Protein AF-A0A1G6EQQ8-F1 (afdb_monomer_lite)

Foldseek 3Di:
DPDQPPDQEEEAEDELEEDAAPDCDALDEFKQHEYEYHYAANYHYHYPNLHHYEFEYDPDDDPPRITGEYEYEFEHDEHAREYEGDPNYAYEDEADHNYHYNYHYYDRYHYD

Structure (mmCIF, N/CA/C/O backbone):
data_AF-A0A1G6EQQ8-F1
#
_entry.id   AF-A0A1G6EQQ8-F1
#
loop_
_atom_site.group_PDB
_atom_site.id
_atom_site.type_symbol
_atom_site.label_atom_id
_atom_site.label_alt_id
_atom_site.label_comp_id
_atom_site.label_asym_id
_atom_site.label_entity_id
_atom_site.label_seq_id
_atom_site.pdbx_PDB_ins_code
_atom_site.Cartn_x
_atom_site.Cartn_y
_atom_site.Cartn_z
_atom_site.occupancy
_atom_site.B_iso_or_equiv
_atom_site.auth_seq_id
_atom_site.auth_comp_id
_atom_site.auth_asym_id
_atom_site.auth_atom_id
_atom_site.pdbx_PDB_model_num
ATOM 1 N N . ALA A 1 1 ? 21.425 11.819 -17.398 1.00 44.50 1 ALA A N 1
ATOM 2 C CA . ALA A 1 1 ? 20.701 10.759 -16.684 1.00 44.50 1 ALA A CA 1
ATOM 3 C C . ALA A 1 1 ? 20.165 11.404 -15.426 1.00 44.50 1 ALA A C 1
ATOM 5 O O . ALA A 1 1 ? 20.972 11.981 -14.702 1.00 44.50 1 ALA A O 1
ATOM 6 N N . ASP A 1 2 ? 18.845 11.427 -15.245 1.00 51.31 2 ASP A N 1
ATOM 7 C CA . ASP A 1 2 ? 18.288 11.766 -13.936 1.00 51.31 2 ASP A CA 1
ATOM 8 C C . ASP A 1 2 ? 18.826 10.738 -12.945 1.00 51.31 2 ASP A C 1
ATOM 10 O O . ASP A 1 2 ? 18.864 9.546 -13.244 1.00 51.31 2 ASP A O 1
ATOM 14 N N . SER A 1 3 ? 19.369 11.225 -11.836 1.00 48.88 3 SER A N 1
ATOM 15 C CA . SER A 1 3 ? 19.968 10.374 -10.818 1.00 48.88 3 SER A CA 1
ATOM 16 C C . SER A 1 3 ? 18.879 9.477 -10.241 1.00 48.88 3 SER A C 1
ATOM 18 O O . SER A 1 3 ? 17.882 9.990 -9.733 1.00 48.88 3 SER A O 1
ATOM 20 N N . ASP A 1 4 ? 19.072 8.160 -10.312 1.00 61.44 4 ASP A N 1
ATOM 21 C CA . ASP A 1 4 ? 18.184 7.202 -9.657 1.00 61.44 4 ASP A CA 1
ATOM 22 C C . ASP A 1 4 ? 18.058 7.545 -8.165 1.00 61.44 4 ASP A C 1
ATOM 24 O O . ASP A 1 4 ? 19.010 8.033 -7.537 1.00 61.44 4 ASP A O 1
ATOM 28 N N . ALA A 1 5 ? 16.879 7.300 -7.590 1.00 55.84 5 ALA A N 1
ATOM 29 C CA . ALA A 1 5 ? 16.691 7.410 -6.153 1.00 55.84 5 ALA A CA 1
ATOM 30 C C . ALA A 1 5 ? 17.665 6.444 -5.457 1.00 55.84 5 ALA A C 1
ATOM 32 O O . ALA A 1 5 ? 17.595 5.234 -5.635 1.00 55.84 5 ALA A O 1
ATOM 33 N N . THR A 1 6 ? 18.598 6.979 -4.669 1.00 57.03 6 THR A N 1
ATOM 34 C CA . THR A 1 6 ? 19.570 6.181 -3.899 1.00 57.03 6 THR A CA 1
ATOM 35 C C . THR A 1 6 ? 19.007 5.691 -2.563 1.00 57.03 6 THR A C 1
ATOM 37 O O . THR A 1 6 ? 19.672 4.941 -1.847 1.00 57.03 6 THR A O 1
ATOM 40 N N . ALA A 1 7 ? 17.797 6.128 -2.198 1.00 57.56 7 ALA A N 1
ATOM 41 C CA . ALA A 1 7 ? 17.099 5.667 -1.009 1.00 57.56 7 ALA A CA 1
ATOM 42 C C . ALA A 1 7 ? 16.517 4.271 -1.259 1.00 57.56 7 ALA A C 1
ATOM 44 O O . ALA A 1 7 ? 15.650 4.091 -2.105 1.00 57.56 7 ALA A O 1
ATOM 45 N N . ASN A 1 8 ? 16.973 3.290 -0.480 1.00 66.31 8 ASN A N 1
ATOM 46 C CA . ASN A 1 8 ? 16.532 1.899 -0.622 1.00 66.31 8 ASN A CA 1
ATOM 47 C C . ASN A 1 8 ? 15.135 1.650 -0.028 1.00 66.31 8 ASN A C 1
ATOM 49 O O . ASN A 1 8 ? 14.528 0.624 -0.319 1.00 66.31 8 ASN A O 1
ATOM 53 N N . CYS A 1 9 ? 14.652 2.552 0.837 1.00 77.44 9 CYS A N 1
ATOM 54 C CA . CYS A 1 9 ? 13.336 2.461 1.455 1.00 77.44 9 CYS A CA 1
ATOM 55 C C . CYS A 1 9 ? 12.776 3.853 1.779 1.00 77.44 9 CYS A C 1
ATOM 57 O O . CYS A 1 9 ? 13.485 4.662 2.383 1.00 77.44 9 CYS A O 1
ATOM 59 N N . SER A 1 10 ? 11.523 4.131 1.410 1.00 88.19 10 SER A N 1
ATOM 60 C CA . SER A 1 10 ? 10.802 5.336 1.849 1.00 88.19 10 SER A CA 1
ATOM 61 C C . SER A 1 10 ? 9.692 4.993 2.844 1.00 88.19 10 SER A C 1
ATOM 63 O O . SER A 1 10 ? 9.109 3.911 2.783 1.00 88.19 10 SER A O 1
ATOM 65 N N . THR A 1 11 ? 9.397 5.893 3.785 1.00 94.25 11 THR A N 1
ATOM 66 C CA . THR A 1 11 ? 8.319 5.692 4.765 1.00 94.25 11 THR A CA 1
ATOM 67 C C . THR A 1 11 ? 7.401 6.904 4.825 1.00 94.25 11 THR A C 1
ATOM 69 O O . THR A 1 11 ? 7.867 8.033 4.970 1.00 94.25 11 THR A O 1
ATOM 72 N N . LEU A 1 12 ? 6.096 6.646 4.771 1.00 96.19 12 LEU A N 1
ATOM 73 C CA . LEU A 1 12 ? 5.027 7.595 5.067 1.00 96.19 12 LEU A CA 1
ATOM 74 C C . LEU A 1 12 ? 4.236 7.077 6.272 1.00 96.19 12 LEU A C 1
ATOM 76 O O . LEU A 1 12 ? 3.820 5.923 6.280 1.00 96.19 12 LEU A O 1
ATOM 80 N N . THR A 1 13 ? 3.996 7.928 7.267 1.00 97.81 13 THR A N 1
ATOM 81 C CA . THR A 1 13 ? 3.123 7.616 8.408 1.00 97.81 13 THR A CA 1
ATOM 82 C C . THR A 1 13 ? 2.052 8.693 8.534 1.00 97.81 13 THR A C 1
ATOM 84 O O . THR A 1 13 ? 2.372 9.882 8.497 1.00 97.81 13 THR A O 1
ATOM 87 N N . MET A 1 14 ? 0.793 8.281 8.682 1.00 96.88 14 MET A N 1
ATOM 88 C CA . MET A 1 14 ? -0.378 9.157 8.749 1.00 96.88 14 MET A CA 1
ATOM 89 C C . MET A 1 14 ? -1.291 8.767 9.912 1.00 96.88 14 MET A C 1
ATOM 91 O O . MET A 1 14 ? -1.569 7.591 10.119 1.00 96.88 14 MET A O 1
ATOM 95 N N . SER A 1 15 ? -1.806 9.756 10.637 1.00 97.81 15 SER A N 1
ATOM 96 C CA . SER A 1 15 ? -2.833 9.577 11.670 1.00 97.81 15 SER A CA 1
ATOM 97 C C . SER A 1 15 ? -3.728 10.811 11.685 1.00 97.81 15 SER A C 1
ATOM 99 O O . SER A 1 15 ? -3.231 11.929 11.505 1.00 97.81 15 SER A O 1
ATOM 101 N N . GLY A 1 16 ? -5.040 10.632 11.844 1.00 97.75 16 GLY A N 1
ATOM 102 C CA . GLY A 1 16 ? -5.988 11.750 11.891 1.00 97.75 16 GLY A CA 1
ATOM 103 C C . GLY A 1 16 ? -5.997 12.629 10.632 1.00 97.75 16 GLY A C 1
ATOM 104 O O . GLY A 1 16 ? -6.313 13.816 10.720 1.00 97.75 16 GLY A O 1
ATOM 105 N N . THR A 1 17 ? -5.553 12.107 9.484 1.00 97.44 17 THR A N 1
ATOM 106 C CA . THR A 1 17 ? -5.268 12.906 8.284 1.00 97.44 17 THR A CA 1
ATOM 107 C C . THR A 1 17 ? -6.352 12.745 7.227 1.00 97.44 17 THR A C 1
ATOM 109 O O . THR A 1 17 ? -6.834 11.645 6.982 1.00 97.44 17 THR A O 1
ATOM 112 N N . THR A 1 18 ? -6.694 13.830 6.530 1.00 97.56 18 THR A N 1
ATOM 113 C CA . THR A 1 18 ? -7.570 13.782 5.353 1.00 97.56 18 THR A CA 1
ATOM 114 C C . THR A 1 18 ? -6.780 14.030 4.071 1.00 97.56 18 THR A C 1
ATOM 116 O O . THR A 1 18 ? -6.158 15.083 3.931 1.00 97.56 18 THR A O 1
ATOM 119 N N . ILE A 1 19 ? -6.857 13.102 3.114 1.00 96.75 19 ILE A N 1
ATOM 120 C CA . ILE A 1 19 ? -6.343 13.271 1.747 1.00 96.75 19 ILE A CA 1
ATOM 121 C C . ILE A 1 19 ? -7.483 13.018 0.763 1.00 96.75 19 ILE A C 1
ATOM 123 O O . ILE A 1 19 ? -8.200 12.027 0.868 1.00 96.75 19 ILE A O 1
ATOM 127 N N . ARG A 1 20 ? -7.631 13.914 -0.217 1.00 97.38 20 ARG A N 1
ATOM 128 C CA . ARG A 1 20 ? -8.606 13.784 -1.306 1.00 97.38 20 ARG A CA 1
ATOM 129 C C . ARG A 1 20 ? -7.884 13.739 -2.642 1.00 97.38 20 ARG A C 1
ATOM 131 O O . ARG A 1 20 ? -7.233 14.716 -3.015 1.00 97.38 20 ARG A O 1
ATOM 138 N N . ASN A 1 21 ? -8.006 12.627 -3.356 1.00 96.06 21 ASN A N 1
ATOM 139 C CA . ASN A 1 21 ? -7.519 12.477 -4.717 1.00 96.06 21 ASN A CA 1
ATOM 140 C C . ASN A 1 21 ? -8.697 12.575 -5.704 1.00 96.06 21 ASN A C 1
ATOM 142 O O . ASN A 1 21 ? -9.496 11.651 -5.851 1.00 96.06 21 ASN A O 1
ATOM 146 N N . ASN A 1 22 ? -8.785 13.719 -6.387 1.00 95.50 22 ASN A N 1
ATOM 147 C CA . ASN A 1 22 ? -9.782 13.987 -7.434 1.00 95.50 22 ASN A CA 1
ATOM 148 C C . ASN A 1 22 ? -9.214 13.766 -8.848 1.00 95.50 22 ASN A C 1
ATOM 150 O O . ASN A 1 22 ? -9.679 14.381 -9.805 1.00 95.50 22 ASN A O 1
ATOM 154 N N . SER A 1 23 ? -8.125 13.003 -8.961 1.00 94.31 23 SER A N 1
ATOM 155 C CA . SER A 1 23 ? -7.461 12.717 -10.230 1.00 94.31 23 SER A CA 1
ATOM 156 C C . SER A 1 23 ? -7.8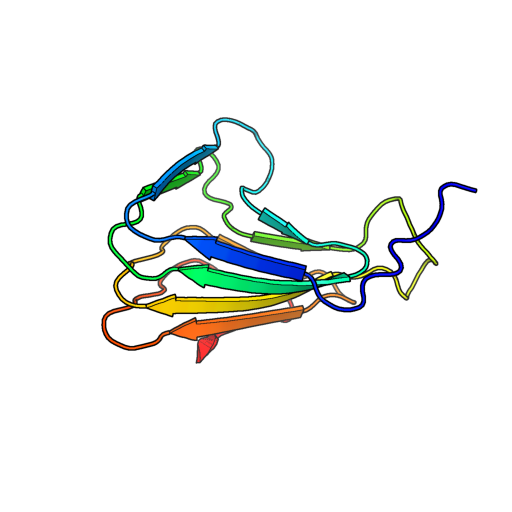35 11.324 -10.725 1.00 94.31 23 SER A C 1
ATOM 158 O O . SER A 1 23 ? -8.306 10.491 -9.960 1.00 94.31 23 SER A O 1
ATOM 160 N N . GLU A 1 24 ? -7.543 11.051 -11.992 1.00 93.31 24 GLU A N 1
ATOM 161 C CA . GLU A 1 24 ? -7.668 9.706 -12.569 1.00 93.31 24 GLU A CA 1
ATOM 162 C C . GLU A 1 24 ? -6.566 8.745 -12.086 1.00 93.31 24 GLU A C 1
ATOM 164 O O . GLU A 1 24 ? -6.645 7.543 -12.327 1.00 93.31 24 GLU A O 1
ATOM 169 N N . GLY A 1 25 ? -5.523 9.251 -11.417 1.00 94.44 25 GLY A N 1
ATOM 170 C CA . GLY A 1 25 ? -4.410 8.450 -10.909 1.00 94.44 25 GLY A CA 1
ATOM 171 C C . GLY A 1 25 ? -4.644 7.907 -9.495 1.00 94.44 25 GLY A C 1
ATOM 172 O O . GLY A 1 25 ? -5.531 8.383 -8.787 1.00 94.44 25 GLY A O 1
ATOM 173 N N . PRO A 1 26 ? -3.834 6.931 -9.055 1.00 96.81 26 PRO A N 1
ATOM 174 C CA . PRO A 1 26 ? -3.906 6.409 -7.694 1.00 96.81 26 PRO A CA 1
ATOM 175 C C . PRO A 1 26 ? -3.527 7.486 -6.669 1.00 96.81 26 PRO A C 1
ATOM 177 O O . PRO A 1 26 ? -2.735 8.388 -6.967 1.00 96.81 26 PRO A O 1
ATOM 180 N N . MET A 1 27 ? -4.022 7.367 -5.434 1.00 97.31 27 MET A N 1
ATOM 181 C CA . MET A 1 27 ? -3.550 8.220 -4.336 1.00 97.31 27 MET A CA 1
ATOM 182 C C . MET A 1 27 ? -2.055 8.006 -4.057 1.00 97.31 27 MET A C 1
ATOM 184 O O . MET A 1 27 ? -1.317 8.977 -3.882 1.00 97.31 27 MET A O 1
ATOM 188 N N . PHE A 1 28 ? -1.602 6.751 -4.065 1.00 96.62 28 PHE A N 1
ATOM 189 C CA . PHE A 1 28 ? -0.205 6.373 -3.887 1.00 96.62 28 PHE A CA 1
ATOM 190 C C . PHE A 1 28 ? 0.304 5.612 -5.112 1.00 96.62 28 PHE A C 1
ATOM 192 O O . PHE A 1 28 ? -0.134 4.501 -5.413 1.00 96.62 28 PHE A O 1
ATOM 199 N N . TYR A 1 29 ? 1.265 6.212 -5.812 1.00 94.44 29 TYR A N 1
ATOM 200 C CA . TYR A 1 29 ? 1.988 5.572 -6.906 1.00 94.44 29 TYR A CA 1
ATOM 201 C C . TYR A 1 29 ? 3.379 5.157 -6.431 1.00 94.44 29 TYR A C 1
ATOM 203 O O . TYR A 1 29 ? 4.155 6.008 -5.989 1.00 94.44 29 TYR A O 1
ATOM 211 N N . ILE A 1 30 ? 3.697 3.865 -6.516 1.00 92.75 30 ILE A N 1
ATOM 212 C CA . ILE A 1 30 ? 4.970 3.308 -6.043 1.00 92.75 30 ILE A CA 1
ATOM 213 C C . ILE A 1 30 ? 5.762 2.802 -7.244 1.00 92.75 30 ILE A C 1
ATOM 215 O O . ILE A 1 30 ? 5.272 1.972 -8.002 1.00 92.75 30 ILE A O 1
ATOM 219 N N . THR A 1 31 ? 6.990 3.289 -7.421 1.00 90.12 31 THR A N 1
ATOM 220 C CA . THR A 1 31 ? 7.851 2.886 -8.539 1.00 90.12 31 THR A CA 1
ATOM 221 C C . THR A 1 31 ? 9.326 3.017 -8.182 1.00 90.12 31 THR A C 1
ATOM 223 O O . THR A 1 31 ? 9.697 3.933 -7.444 1.00 90.12 31 THR A O 1
ATOM 226 N N . ASN A 1 32 ? 10.165 2.125 -8.718 1.00 85.75 32 ASN A N 1
ATOM 227 C CA . ASN A 1 32 ? 11.626 2.149 -8.585 1.00 85.75 32 ASN A CA 1
ATOM 228 C C . ASN A 1 32 ? 12.140 2.197 -7.129 1.00 85.75 32 ASN A C 1
ATOM 230 O O . ASN A 1 32 ? 13.216 2.730 -6.859 1.00 85.75 32 ASN A O 1
ATOM 234 N N . ILE A 1 33 ? 11.347 1.714 -6.168 1.00 85.19 33 ILE A N 1
ATOM 235 C CA . ILE A 1 33 ? 11.660 1.827 -4.743 1.00 85.19 33 ILE A CA 1
ATOM 236 C C . ILE A 1 33 ? 10.910 0.777 -3.918 1.00 85.19 33 ILE A C 1
ATOM 238 O O . ILE A 1 33 ? 9.839 0.302 -4.303 1.00 85.19 33 ILE A O 1
ATOM 242 N N . THR A 1 34 ? 11.465 0.450 -2.750 1.00 89.31 34 THR A N 1
ATOM 243 C CA . THR A 1 34 ? 10.720 -0.209 -1.671 1.00 89.31 34 THR A CA 1
ATOM 244 C C . THR A 1 34 ? 10.148 0.846 -0.725 1.00 89.31 34 THR A C 1
ATOM 246 O O . THR A 1 34 ? 10.824 1.812 -0.382 1.00 89.31 34 THR A O 1
ATOM 249 N N . SER A 1 35 ? 8.909 0.690 -0.280 1.00 93.06 35 SER A N 1
ATOM 250 C CA . SER A 1 35 ? 8.223 1.688 0.536 1.00 93.06 35 SER A CA 1
ATOM 251 C C . SER A 1 35 ? 7.413 1.060 1.656 1.00 93.06 35 SER A C 1
ATOM 253 O O . SER A 1 35 ? 6.976 -0.086 1.575 1.00 93.06 35 SER A O 1
ATOM 255 N N . VAL A 1 36 ? 7.175 1.856 2.693 1.00 97.25 36 VAL A N 1
ATOM 256 C CA . VAL A 1 36 ? 6.261 1.547 3.789 1.00 97.25 36 VAL A CA 1
ATOM 257 C C . VAL A 1 36 ? 5.270 2.696 3.944 1.00 97.25 36 VAL A C 1
ATOM 259 O O . VAL A 1 36 ? 5.677 3.854 4.036 1.00 97.25 36 VAL A O 1
ATOM 262 N N . ILE A 1 37 ? 3.980 2.381 4.006 1.00 98.38 37 ILE A N 1
ATOM 263 C CA . ILE A 1 37 ? 2.927 3.324 4.393 1.00 98.38 37 ILE A CA 1
ATOM 264 C C . ILE A 1 37 ? 2.285 2.803 5.676 1.00 98.38 37 ILE A C 1
ATOM 266 O O . ILE A 1 37 ? 1.802 1.676 5.707 1.00 98.38 37 ILE A O 1
ATOM 270 N N . ASN A 1 38 ? 2.272 3.624 6.723 1.00 98.50 38 ASN A N 1
ATOM 271 C CA . ASN A 1 38 ? 1.600 3.336 7.985 1.00 98.50 38 ASN A CA 1
ATOM 272 C C . ASN A 1 38 ? 0.381 4.245 8.136 1.00 98.50 38 ASN A C 1
ATOM 274 O O . ASN A 1 38 ? 0.524 5.467 8.231 1.00 98.50 38 ASN A O 1
ATOM 278 N N . LEU A 1 39 ? -0.804 3.646 8.181 1.00 98.44 39 LEU A N 1
ATOM 279 C CA . LEU A 1 39 ? -2.054 4.315 8.515 1.00 98.44 39 LEU A CA 1
ATOM 280 C C . LEU A 1 39 ? -2.379 3.989 9.977 1.00 98.44 39 LEU A C 1
ATOM 282 O O . LEU A 1 39 ? -2.642 2.837 10.312 1.00 98.44 39 LEU A O 1
ATOM 286 N N . GLU A 1 40 ? -2.268 4.986 10.854 1.00 98.19 40 GLU A N 1
ATOM 287 C CA . GLU A 1 40 ? -2.414 4.856 12.310 1.00 98.19 40 GLU A CA 1
ATOM 288 C C . GLU A 1 40 ? -3.716 5.479 12.837 1.00 98.19 40 GLU A C 1
ATOM 290 O O . GLU A 1 40 ? -3.739 6.131 13.887 1.00 98.19 40 GLU A O 1
ATOM 295 N N . GLY A 1 41 ? -4.807 5.274 12.103 1.00 97.81 41 GLY A N 1
ATOM 296 C CA . GLY A 1 41 ? -6.161 5.511 12.573 1.00 97.81 41 GLY A CA 1
ATOM 297 C C . GLY A 1 41 ? -6.648 6.946 12.412 1.00 97.81 41 GLY A C 1
ATOM 298 O O . GLY A 1 41 ? -5.892 7.922 12.477 1.00 97.81 41 GLY A O 1
ATOM 299 N N . GLY A 1 42 ? -7.964 7.072 12.242 1.00 97.50 42 GLY A N 1
ATOM 300 C CA . GLY A 1 42 ? -8.643 8.358 12.087 1.00 97.50 42 GLY A CA 1
ATOM 301 C C . GLY A 1 42 ? -8.338 9.050 10.759 1.00 97.50 42 GLY A C 1
ATOM 302 O O . GLY A 1 42 ? -8.535 10.260 10.643 1.00 97.50 42 GLY A O 1
ATOM 303 N N . ASN A 1 43 ? -7.832 8.313 9.773 1.00 98.19 43 ASN A N 1
ATOM 304 C CA . ASN A 1 43 ? -7.566 8.845 8.452 1.00 98.19 43 ASN A CA 1
ATOM 305 C C . ASN A 1 43 ? -8.847 8.853 7.604 1.00 98.19 43 ASN A C 1
ATOM 307 O O . ASN A 1 43 ? -9.753 8.038 7.757 1.00 98.19 43 ASN A O 1
ATOM 311 N N . THR A 1 44 ? -8.935 9.807 6.685 1.00 97.38 44 THR A N 1
ATOM 312 C CA . THR A 1 44 ? -9.987 9.885 5.668 1.00 97.38 44 THR A CA 1
ATOM 313 C C . THR A 1 44 ? -9.310 10.000 4.315 1.00 97.38 44 THR A C 1
ATOM 315 O O . THR A 1 44 ? -8.775 11.055 3.971 1.00 97.38 44 THR A O 1
ATOM 318 N N . LEU A 1 45 ? -9.292 8.897 3.573 1.00 97.44 45 LEU A N 1
ATOM 319 C CA . LEU A 1 45 ? -8.721 8.823 2.235 1.00 97.44 45 LEU A CA 1
ATOM 320 C C . LEU A 1 45 ? -9.881 8.727 1.247 1.00 97.44 45 LEU A C 1
ATOM 322 O O . LEU A 1 45 ? -10.676 7.799 1.320 1.00 97.44 45 LEU A O 1
ATOM 326 N N . GLU A 1 46 ? -10.013 9.722 0.376 1.00 97.12 46 GLU A N 1
ATOM 327 C CA . GLU A 1 46 ? -11.076 9.768 -0.630 1.00 97.12 46 GLU A CA 1
ATOM 328 C C . GLU A 1 46 ? -10.439 9.697 -2.024 1.00 97.12 46 GLU A C 1
ATOM 330 O O . GLU A 1 46 ? -9.806 10.664 -2.462 1.00 97.12 46 GLU A O 1
ATOM 335 N N . CYS A 1 47 ? -10.595 8.565 -2.719 1.00 96.44 47 CYS A N 1
ATOM 336 C CA . CYS A 1 47 ? -10.154 8.380 -4.104 1.00 96.44 47 CYS A CA 1
ATOM 337 C C . CYS A 1 47 ? -11.366 8.428 -5.042 1.00 96.44 47 CYS A C 1
ATOM 339 O O . CYS A 1 47 ? -12.158 7.493 -5.090 1.00 96.44 47 CYS A O 1
ATOM 341 N N . SER A 1 48 ? -11.524 9.500 -5.824 1.00 93.81 48 SER A N 1
ATOM 342 C CA . SER A 1 48 ? -12.687 9.644 -6.725 1.00 93.81 48 SER A CA 1
ATOM 343 C C . SER A 1 48 ? -12.809 8.534 -7.782 1.00 93.81 48 SER A C 1
ATOM 345 O O . SER A 1 48 ? -13.912 8.221 -8.226 1.00 93.81 48 SER A O 1
ATOM 347 N N . ASN A 1 49 ? -11.684 7.922 -8.151 1.00 94.25 49 ASN A N 1
ATOM 348 C CA . ASN A 1 49 ? -11.573 6.802 -9.085 1.00 94.25 49 ASN A CA 1
ATOM 349 C C . ASN A 1 49 ? -11.533 5.424 -8.394 1.00 94.25 49 ASN A C 1
ATOM 351 O O . ASN A 1 49 ? -11.397 4.415 -9.080 1.00 94.25 49 ASN A O 1
ATOM 355 N N . GLY A 1 50 ? -11.605 5.367 -7.060 1.00 96.56 50 GLY A N 1
ATOM 356 C CA . GLY A 1 50 ? -11.511 4.121 -6.299 1.00 96.56 50 GLY A CA 1
ATOM 357 C C . GLY A 1 50 ? -10.118 3.478 -6.273 1.00 96.56 50 GLY A C 1
ATOM 358 O O . GLY A 1 50 ? -10.008 2.287 -5.978 1.00 96.56 50 GLY A O 1
ATOM 359 N N . LEU A 1 51 ? -9.052 4.209 -6.632 1.00 97.19 51 LEU 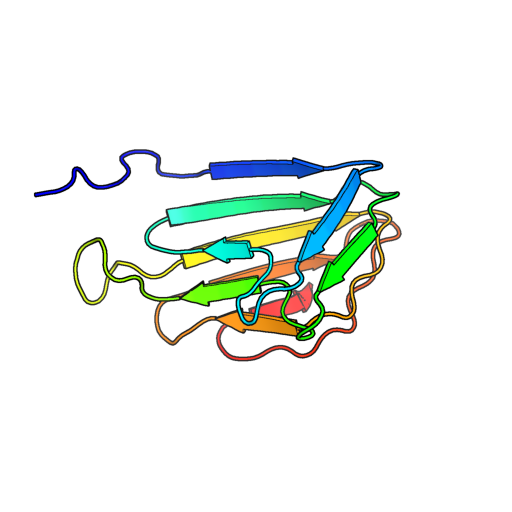A N 1
ATOM 360 C CA . LEU A 1 51 ? -7.684 3.682 -6.717 1.00 97.19 51 LEU A CA 1
ATOM 361 C C . LEU A 1 51 ? -6.807 4.223 -5.578 1.00 97.19 51 LEU A C 1
ATOM 363 O O . LEU A 1 51 ? -6.317 5.356 -5.636 1.00 97.19 51 LEU A O 1
ATOM 367 N N . LEU A 1 52 ? -6.538 3.398 -4.563 1.00 98.00 52 LEU A N 1
ATOM 368 C CA . LEU A 1 52 ? -5.648 3.790 -3.469 1.00 98.00 52 LEU A CA 1
ATOM 369 C C . LEU A 1 52 ? -4.183 3.641 -3.863 1.00 98.00 52 LEU A C 1
ATOM 371 O O . LEU A 1 52 ? -3.406 4.587 -3.733 1.00 98.00 52 LEU A O 1
ATOM 375 N N . VAL A 1 53 ? -3.803 2.449 -4.328 1.00 98.19 53 VAL A N 1
ATOM 376 C CA . VAL A 1 53 ? -2.409 2.097 -4.617 1.00 98.19 53 VAL A CA 1
ATOM 377 C C . VAL A 1 53 ? -2.277 1.523 -6.019 1.00 98.19 53 VAL A C 1
ATOM 379 O O . VAL A 1 53 ? -3.004 0.609 -6.410 1.00 98.19 53 VAL A O 1
ATOM 382 N N . ASN A 1 54 ? -1.260 2.002 -6.729 1.00 97.00 54 ASN A N 1
ATOM 383 C CA . ASN A 1 54 ? -0.696 1.315 -7.882 1.00 97.00 54 ASN A CA 1
ATOM 384 C C . ASN A 1 54 ? 0.824 1.207 -7.703 1.00 97.00 54 ASN A C 1
ATOM 386 O O . ASN A 1 54 ? 1.530 2.222 -7.713 1.00 97.00 54 ASN A O 1
ATOM 390 N N . ALA A 1 55 ? 1.314 -0.014 -7.507 1.00 95.31 55 ALA A N 1
ATOM 391 C CA . ALA A 1 55 ? 2.732 -0.331 -7.550 1.00 95.31 55 ALA A CA 1
ATOM 392 C C . ALA A 1 55 ? 3.086 -0.790 -8.968 1.00 95.31 55 ALA A C 1
ATOM 394 O O . ALA A 1 55 ? 2.621 -1.831 -9.426 1.00 95.31 55 ALA A O 1
ATOM 395 N N . ALA A 1 56 ? 3.876 0.008 -9.679 1.00 91.69 56 ALA A N 1
ATOM 396 C CA . ALA A 1 56 ? 4.122 -0.230 -11.091 1.00 91.69 56 ALA A CA 1
ATOM 397 C C . ALA A 1 56 ? 5.524 0.172 -11.538 1.00 91.69 56 ALA A C 1
ATOM 399 O O . ALA A 1 56 ? 6.206 1.032 -10.962 1.00 91.69 56 ALA A O 1
ATOM 400 N N . THR A 1 57 ? 5.913 -0.417 -12.659 1.00 85.44 57 THR A N 1
ATOM 401 C CA . THR A 1 57 ? 7.009 0.038 -13.496 1.00 85.44 57 THR A CA 1
ATOM 402 C C . THR A 1 57 ? 6.791 1.484 -13.913 1.00 85.44 57 THR A C 1
ATOM 404 O O . THR A 1 57 ? 5.744 1.901 -14.406 1.00 85.44 57 THR A O 1
ATOM 407 N N . GLY A 1 58 ? 7.803 2.299 -13.649 1.00 71.88 58 GLY A N 1
ATOM 408 C CA . GLY A 1 58 ? 7.801 3.713 -13.982 1.00 71.88 58 GLY A CA 1
ATOM 409 C C . GLY A 1 58 ? 8.548 3.983 -15.276 1.00 71.88 58 GLY A C 1
ATOM 410 O O . GLY A 1 58 ? 9.193 3.119 -15.863 1.00 71.88 58 GLY A O 1
ATOM 411 N N . ARG A 1 59 ? 8.539 5.248 -15.692 1.00 68.56 59 ARG A N 1
ATOM 412 C CA . ARG A 1 59 ? 9.376 5.725 -16.803 1.00 68.56 59 ARG A CA 1
ATOM 413 C C . ARG A 1 59 ? 10.862 5.860 -16.424 1.00 68.56 59 ARG A C 1
ATOM 415 O O . ARG A 1 59 ? 11.694 6.133 -17.285 1.00 68.56 59 ARG A O 1
ATOM 422 N N . TRP A 1 60 ? 11.185 5.729 -15.140 1.00 64.94 60 TRP A N 1
ATOM 423 C CA . TRP A 1 60 ? 12.507 5.991 -14.576 1.00 64.94 60 TRP A CA 1
ATOM 424 C C . TRP A 1 60 ? 13.119 4.699 -14.015 1.00 64.94 60 TRP A C 1
ATOM 426 O O . TRP A 1 60 ? 12.384 3.818 -13.569 1.00 64.94 60 TRP A O 1
ATOM 436 N N . GLY A 1 61 ? 14.450 4.592 -14.039 1.00 64.25 61 GLY A N 1
ATOM 437 C CA . GLY A 1 61 ? 15.197 3.399 -13.622 1.00 64.25 61 GLY A CA 1
ATOM 438 C C . GLY A 1 61 ? 15.544 2.439 -14.768 1.00 64.25 61 GLY A C 1
ATOM 439 O O . GLY A 1 61 ? 15.370 2.746 -15.947 1.00 64.25 61 GLY A O 1
ATOM 440 N N . LYS A 1 62 ? 16.092 1.271 -14.415 1.00 67.56 62 LYS A N 1
ATOM 441 C CA . LYS A 1 62 ? 16.467 0.217 -15.367 1.00 67.56 62 LYS A CA 1
ATOM 442 C C . LYS A 1 62 ? 15.250 -0.639 -15.720 1.00 67.56 62 LYS A C 1
ATOM 444 O O . LYS A 1 62 ? 14.665 -1.254 -14.828 1.00 67.56 62 LYS A O 1
ATOM 449 N N . ASP A 1 63 ? 14.942 -0.743 -17.012 1.00 72.06 63 ASP A N 1
ATOM 450 C CA . ASP A 1 63 ? 13.893 -1.630 -17.529 1.00 72.06 63 ASP A CA 1
ATOM 451 C C . ASP A 1 63 ? 14.045 -3.055 -16.974 1.00 72.06 63 ASP A C 1
ATOM 453 O O . ASP A 1 63 ? 15.134 -3.640 -16.984 1.00 72.06 63 ASP A O 1
ATOM 457 N N . GLY A 1 64 ? 12.940 -3.605 -16.469 1.00 67.81 64 GLY A N 1
ATOM 458 C CA . GLY A 1 64 ? 12.909 -4.926 -15.838 1.00 67.81 64 GLY A CA 1
ATOM 459 C C . GLY A 1 64 ? 13.424 -4.960 -14.394 1.00 67.81 64 GLY A C 1
ATOM 460 O O . GLY A 1 64 ? 13.596 -6.040 -13.836 1.00 67.81 64 GLY A O 1
ATOM 461 N N . SER A 1 65 ? 13.721 -3.816 -13.770 1.00 71.56 65 SER A N 1
ATOM 462 C CA . SER A 1 65 ? 14.121 -3.737 -12.352 1.00 71.56 65 SER A CA 1
ATOM 463 C C . SER A 1 65 ? 13.594 -2.488 -11.635 1.00 71.56 65 SER A C 1
ATOM 465 O O . SER A 1 65 ? 14.091 -2.145 -10.568 1.00 71.56 65 SER A O 1
ATOM 467 N N . ASN A 1 66 ? 12.607 -1.801 -12.213 1.00 77.00 66 ASN A N 1
ATOM 468 C CA . ASN A 1 66 ? 12.071 -0.528 -11.724 1.00 77.00 66 ASN A CA 1
ATOM 469 C C . ASN A 1 66 ? 10.627 -0.625 -11.193 1.00 77.00 66 ASN A C 1
ATOM 471 O O . ASN A 1 66 ? 9.921 0.385 -11.133 1.00 77.00 66 ASN A O 1
ATOM 475 N N . GLY A 1 67 ? 10.188 -1.827 -10.814 1.00 83.44 67 GLY A N 1
ATOM 476 C CA . GLY A 1 67 ? 8.922 -2.031 -10.111 1.00 83.44 67 GLY A CA 1
ATOM 477 C C . GLY A 1 67 ? 8.898 -1.366 -8.732 1.00 83.44 67 GLY A C 1
ATOM 478 O O . GLY A 1 67 ? 9.929 -0.946 -8.193 1.00 83.44 67 GLY A O 1
ATOM 479 N N . GLY A 1 68 ? 7.701 -1.231 -8.172 1.00 90.31 68 GLY A N 1
ATOM 480 C CA . GLY A 1 68 ? 7.478 -0.721 -6.823 1.00 90.31 68 GLY A CA 1
ATOM 481 C C . GLY A 1 68 ? 7.189 -1.851 -5.841 1.00 90.31 68 GLY A C 1
ATOM 482 O O . GLY A 1 68 ? 6.386 -2.725 -6.138 1.00 90.31 68 GLY A O 1
ATOM 483 N N . ASN A 1 69 ? 7.789 -1.819 -4.652 1.00 92.81 69 ASN A N 1
ATOM 484 C CA . ASN A 1 69 ? 7.449 -2.756 -3.577 1.00 92.81 69 ASN A CA 1
ATOM 485 C C . ASN A 1 69 ? 6.885 -1.983 -2.389 1.00 92.81 69 ASN A C 1
ATOM 487 O O . ASN A 1 69 ? 7.559 -1.095 -1.872 1.00 92.81 69 ASN A O 1
ATOM 491 N N . LEU A 1 70 ? 5.672 -2.297 -1.941 1.00 97.31 70 LEU A N 1
ATOM 492 C CA . LEU A 1 70 ? 5.015 -1.588 -0.841 1.00 97.31 70 LEU A CA 1
ATOM 493 C C . LEU A 1 70 ? 4.636 -2.530 0.302 1.00 97.31 70 LEU A C 1
ATOM 495 O O . LEU A 1 70 ? 4.010 -3.559 0.087 1.00 97.31 70 LEU A O 1
ATOM 499 N N . SER A 1 71 ? 4.924 -2.107 1.530 1.00 98.00 71 SER A N 1
ATOM 500 C CA . SER A 1 71 ? 4.249 -2.592 2.734 1.00 98.00 71 SER A CA 1
ATOM 501 C C . SER A 1 71 ? 3.239 -1.541 3.202 1.00 98.00 71 SER A C 1
ATOM 503 O O . SER A 1 71 ? 3.625 -0.441 3.601 1.00 98.00 71 SER A O 1
ATOM 505 N N . LEU A 1 72 ? 1.948 -1.851 3.104 1.00 98.56 72 LEU A N 1
ATOM 506 C CA . LEU A 1 72 ? 0.840 -1.009 3.545 1.00 98.56 72 LEU A CA 1
ATOM 507 C C . LEU A 1 72 ? 0.306 -1.547 4.873 1.00 98.56 72 LEU A C 1
ATOM 509 O O . LEU A 1 72 ? -0.354 -2.579 4.908 1.00 98.56 72 LEU A O 1
ATOM 513 N N . ASN A 1 73 ? 0.574 -0.836 5.962 1.00 98.69 73 ASN A N 1
ATOM 514 C CA . ASN A 1 73 ? 0.127 -1.193 7.303 1.00 98.69 73 ASN A CA 1
ATOM 515 C C . ASN A 1 73 ? -1.122 -0.385 7.656 1.00 98.69 73 ASN A C 1
ATOM 517 O O . ASN A 1 73 ? -1.058 0.843 7.736 1.00 98.69 73 ASN A O 1
ATOM 521 N N . ILE A 1 74 ? -2.243 -1.070 7.876 1.00 98.62 74 ILE A N 1
ATOM 522 C CA . ILE A 1 74 ? -3.541 -0.454 8.162 1.00 98.62 74 ILE A CA 1
ATOM 523 C C . ILE A 1 74 ? -3.905 -0.742 9.614 1.00 98.62 74 ILE A C 1
ATOM 525 O O . ILE A 1 74 ? -4.189 -1.884 9.964 1.00 98.62 74 ILE A O 1
ATOM 529 N N . LYS A 1 75 ? -3.912 0.282 10.467 1.00 98.56 75 LYS A N 1
ATOM 5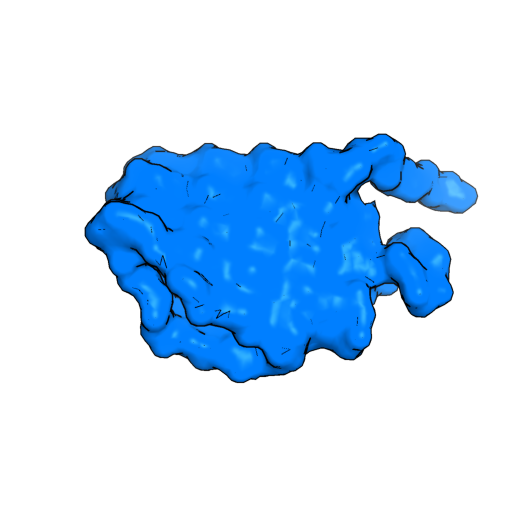30 C CA . LYS A 1 75 ? -4.275 0.171 11.882 1.00 98.56 75 LYS A CA 1
ATOM 531 C C . LYS A 1 75 ? -5.339 1.205 12.227 1.00 98.56 75 LYS A C 1
ATOM 533 O O . LYS A 1 75 ? -5.087 2.399 12.133 1.00 98.56 75 LYS A O 1
ATOM 538 N N . GLY A 1 76 ? -6.504 0.757 12.686 1.00 97.75 76 GLY A N 1
ATOM 539 C CA . GLY A 1 76 ? -7.591 1.653 13.100 1.00 97.75 76 GLY A CA 1
ATOM 540 C C . GLY A 1 76 ? -8.262 2.437 11.963 1.00 97.75 76 GLY A C 1
ATOM 541 O O . GLY A 1 76 ? -8.975 3.397 12.251 1.00 97.75 76 GLY A O 1
ATOM 542 N N . ASP A 1 77 ? -8.020 2.057 10.705 1.00 98.38 77 ASP A N 1
ATOM 543 C CA . ASP A 1 77 ? -8.627 2.639 9.504 1.00 98.38 77 ASP A CA 1
ATOM 544 C C . ASP A 1 77 ? -9.326 1.547 8.680 1.00 98.38 77 ASP A C 1
ATOM 546 O O . ASP A 1 77 ? -8.827 0.424 8.589 1.00 98.38 77 ASP A O 1
ATOM 550 N N . SER A 1 78 ? -10.447 1.887 8.041 1.00 98.06 78 SER A N 1
ATOM 551 C CA . SER A 1 78 ? -11.150 0.999 7.105 1.00 98.06 78 SER A CA 1
ATOM 552 C C . SER A 1 78 ? -10.912 1.461 5.670 1.00 98.06 78 SER A C 1
ATOM 554 O O . SER A 1 78 ? -11.262 2.583 5.303 1.00 98.06 78 SER A O 1
ATOM 556 N N . ILE A 1 79 ? -10.337 0.587 4.847 1.00 98.19 79 ILE A N 1
ATOM 557 C CA . ILE A 1 79 ? -9.986 0.858 3.452 1.00 98.19 79 ILE A CA 1
ATOM 558 C C . ILE A 1 79 ? -10.826 -0.021 2.519 1.00 98.19 79 ILE A C 1
ATOM 560 O O . ILE A 1 79 ? -10.911 -1.239 2.690 1.00 98.19 79 ILE A O 1
ATOM 564 N N . SER A 1 80 ? -11.441 0.601 1.512 1.00 98.06 80 SER A N 1
ATOM 565 C CA . SER A 1 80 ? -12.256 -0.081 0.488 1.00 98.06 80 SER A CA 1
ATOM 566 C C . SER A 1 80 ? -11.845 0.244 -0.950 1.00 98.06 80 SER A C 1
ATOM 568 O O . SER A 1 80 ? -12.302 -0.411 -1.882 1.00 98.06 80 SER A O 1
ATOM 570 N N . ASP A 1 81 ? -10.954 1.217 -1.135 1.00 98.38 81 ASP A N 1
ATOM 571 C CA . ASP A 1 81 ? -10.361 1.531 -2.430 1.00 98.38 81 ASP A CA 1
ATOM 572 C C . ASP A 1 81 ? -9.372 0.433 -2.863 1.00 98.38 81 ASP A C 1
ATOM 574 O O . ASP A 1 81 ? -8.743 -0.238 -2.038 1.00 98.38 81 ASP A O 1
ATOM 578 N N . SER A 1 82 ? -9.227 0.258 -4.174 1.00 98.25 82 SER A N 1
ATOM 579 C CA . SER A 1 82 ? -8.452 -0.829 -4.775 1.00 98.25 82 SER A CA 1
ATOM 580 C C . SER A 1 82 ? -6.933 -0.657 -4.649 1.00 98.25 82 SER A C 1
ATOM 582 O O . SER A 1 82 ? -6.393 0.455 -4.572 1.00 98.25 82 SER A O 1
ATOM 584 N N . VAL A 1 83 ? -6.239 -1.797 -4.656 1.00 98.62 83 VAL A N 1
ATOM 585 C CA . VAL A 1 83 ? -4.778 -1.914 -4.577 1.00 98.62 83 VAL A CA 1
ATOM 586 C C . VAL A 1 83 ? -4.289 -2.810 -5.711 1.00 98.62 83 VAL A C 1
ATOM 588 O O . VAL A 1 83 ? -4.782 -3.920 -5.897 1.00 98.62 83 VAL A O 1
ATOM 591 N N . SER A 1 84 ? -3.297 -2.348 -6.467 1.00 98.19 84 SER A N 1
ATOM 592 C CA . SER A 1 84 ? -2.763 -3.090 -7.613 1.00 98.19 84 SER A CA 1
ATOM 593 C C . SER A 1 84 ? -1.238 -3.104 -7.653 1.00 98.19 84 SER A C 1
ATOM 595 O O . SER A 1 84 ? -0.586 -2.166 -7.186 1.00 98.19 84 SER A O 1
ATOM 597 N N . ALA A 1 85 ? -0.694 -4.177 -8.225 1.00 97.38 85 ALA A N 1
ATOM 598 C CA . ALA A 1 85 ? 0.714 -4.335 -8.562 1.00 97.38 85 ALA A CA 1
ATOM 599 C C . ALA A 1 85 ? 0.864 -4.867 -9.999 1.00 97.38 85 ALA A C 1
ATOM 601 O O . ALA A 1 85 ? 0.074 -5.712 -10.421 1.00 97.38 8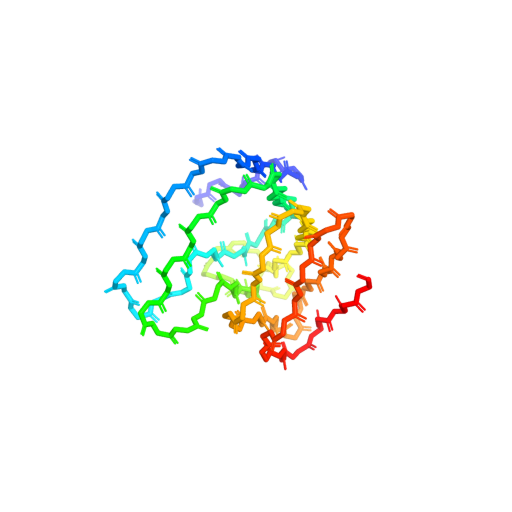5 ALA A O 1
ATOM 602 N N . ASP A 1 86 ? 1.857 -4.390 -10.752 1.00 94.62 86 ASP A N 1
ATOM 603 C CA . ASP A 1 86 ? 2.234 -4.988 -12.042 1.00 94.62 86 ASP A CA 1
ATOM 604 C C . ASP A 1 86 ? 3.191 -6.189 -11.897 1.00 94.62 86 ASP A C 1
ATOM 606 O O . ASP A 1 86 ? 3.568 -6.567 -10.792 1.00 94.62 86 ASP A O 1
ATOM 610 N N . ASP A 1 87 ? 3.586 -6.794 -13.023 1.00 92.50 87 ASP A N 1
ATOM 611 C CA . ASP A 1 87 ? 4.317 -8.073 -13.080 1.00 92.50 87 ASP A CA 1
ATOM 612 C C . ASP A 1 87 ? 5.691 -8.091 -12.380 1.00 92.50 87 ASP A C 1
ATOM 614 O O . ASP A 1 87 ? 6.247 -9.170 -12.168 1.00 92.50 87 ASP A O 1
ATOM 618 N N . ILE A 1 88 ? 6.281 -6.930 -12.068 1.00 89.88 88 ILE A N 1
ATOM 619 C CA . ILE A 1 88 ? 7.564 -6.848 -11.344 1.00 89.88 88 ILE A CA 1
ATOM 620 C C . ILE A 1 88 ? 7.489 -5.964 -10.093 1.00 89.88 88 ILE A C 1
ATOM 622 O O . ILE A 1 88 ? 8.521 -5.521 -9.580 1.00 89.88 88 ILE A O 1
ATOM 626 N N . SER A 1 89 ? 6.275 -5.701 -9.620 1.00 94.38 89 SER A N 1
ATOM 627 C CA . SER A 1 89 ? 5.967 -4.924 -8.423 1.00 94.38 89 SER A CA 1
ATOM 628 C C . SER A 1 89 ? 5.235 -5.801 -7.410 1.00 94.38 89 SER A C 1
ATOM 630 O O . SER A 1 89 ? 4.665 -6.826 -7.765 1.00 94.38 89 SER A O 1
ATOM 632 N N . SER A 1 90 ? 5.207 -5.393 -6.142 1.00 96.44 90 SER A N 1
ATOM 633 C CA . SER A 1 90 ? 4.474 -6.126 -5.106 1.00 96.44 90 SER A CA 1
ATOM 634 C C . SER A 1 90 ? 3.862 -5.202 -4.058 1.00 96.44 90 SER A C 1
ATOM 636 O O . SER A 1 90 ? 4.399 -4.132 -3.751 1.00 96.44 90 SER A O 1
ATOM 638 N N . VAL A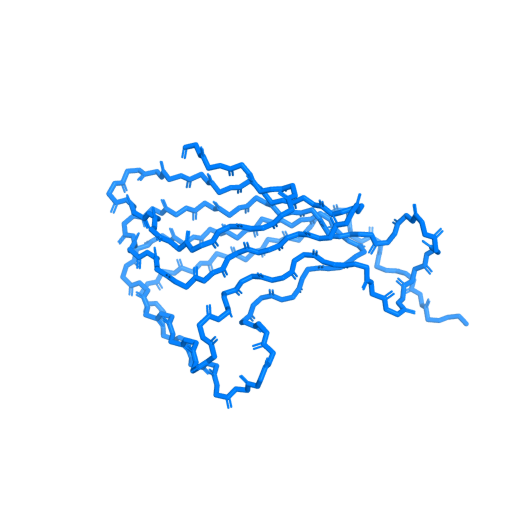 1 91 ? 2.733 -5.620 -3.479 1.00 98.44 91 VAL A N 1
ATOM 639 C CA . VAL A 1 91 ? 2.128 -4.955 -2.318 1.00 98.44 91 VAL A CA 1
ATOM 640 C C . VAL A 1 91 ? 1.767 -5.980 -1.245 1.00 98.44 91 VAL A C 1
ATOM 642 O O . VAL A 1 91 ? 1.004 -6.912 -1.483 1.00 98.44 91 VAL A O 1
ATOM 645 N N . ALA A 1 92 ? 2.272 -5.777 -0.032 1.00 98.56 92 ALA A N 1
ATOM 646 C CA . ALA A 1 92 ? 1.803 -6.458 1.167 1.00 98.56 92 ALA A CA 1
ATOM 647 C C . ALA A 1 92 ? 0.868 -5.519 1.937 1.00 98.56 92 ALA A C 1
ATOM 649 O O . ALA A 1 92 ? 1.305 -4.480 2.429 1.00 98.56 92 ALA A O 1
ATOM 650 N N . VAL A 1 93 ? -0.409 -5.874 2.033 1.00 98.69 93 VAL A N 1
ATOM 651 C CA . VAL A 1 93 ? -1.397 -5.193 2.871 1.00 98.69 93 VAL A CA 1
ATOM 652 C C . VAL A 1 93 ? -1.465 -5.927 4.205 1.00 98.69 93 VAL A C 1
ATOM 654 O O . VAL A 1 93 ? -1.905 -7.070 4.256 1.00 98.69 93 VAL A O 1
ATOM 657 N N . ASN A 1 94 ? -1.028 -5.272 5.275 1.00 98.56 94 ASN A N 1
ATOM 658 C CA . ASN A 1 94 ? -1.055 -5.809 6.630 1.00 98.56 94 ASN A CA 1
ATOM 659 C C . ASN A 1 94 ? -2.195 -5.138 7.397 1.00 98.56 94 ASN A C 1
ATOM 661 O O . ASN A 1 94 ? -2.113 -3.950 7.733 1.00 98.56 94 ASN A O 1
ATOM 665 N N . VAL A 1 95 ? -3.259 -5.890 7.662 1.00 98.31 95 VAL A N 1
ATOM 666 C CA . VAL A 1 95 ? -4.403 -5.432 8.447 1.00 98.31 95 VAL A CA 1
ATOM 667 C C . VAL A 1 95 ? -4.095 -5.670 9.923 1.00 98.31 95 VAL A C 1
ATOM 669 O O . VAL A 1 95 ? -4.058 -6.793 10.417 1.00 98.31 95 VAL A O 1
ATOM 672 N N . LEU A 1 96 ? -3.815 -4.582 10.632 1.00 98.00 96 LEU A N 1
ATOM 673 C CA . LEU A 1 96 ? -3.434 -4.577 12.041 1.00 98.00 96 LEU A CA 1
ATOM 674 C C . LEU A 1 96 ? -4.638 -4.226 12.926 1.00 98.00 96 LEU A C 1
ATOM 676 O O . LEU A 1 96 ? -5.754 -4.045 12.447 1.00 98.00 96 LEU A O 1
ATOM 680 N N . ASP A 1 97 ? -4.414 -4.118 14.238 1.00 96.12 97 ASP A N 1
ATOM 681 C CA . ASP A 1 97 ? -5.455 -3.888 15.245 1.00 96.12 97 ASP A CA 1
ATOM 682 C C . ASP A 1 97 ? -6.470 -2.801 14.848 1.00 96.12 97 ASP A C 1
ATOM 684 O O . ASP A 1 97 ? -6.138 -1.620 14.709 1.00 96.12 97 ASP A O 1
ATOM 688 N N . GLY A 1 98 ? -7.732 -3.214 14.697 1.00 97.25 98 GLY A N 1
ATOM 689 C CA . GLY A 1 98 ? -8.848 -2.330 14.356 1.00 97.25 98 GLY A CA 1
ATOM 690 C C . GLY A 1 98 ? -8.819 -1.771 12.931 1.00 97.25 98 GLY A C 1
ATOM 691 O O . GLY A 1 98 ? -9.610 -0.883 12.634 1.00 97.25 98 GLY A O 1
ATOM 692 N N . GLY A 1 99 ? -7.899 -2.230 12.081 1.00 98.12 99 GLY A N 1
ATOM 693 C CA . GLY A 1 99 ? -7.903 -1.946 10.654 1.00 98.12 99 GLY A CA 1
ATOM 694 C C . GLY A 1 99 ? -8.829 -2.888 9.888 1.00 98.12 99 GLY A C 1
ATOM 695 O O . GLY A 1 99 ? -9.110 -4.003 10.331 1.00 98.12 99 GLY A O 1
ATOM 696 N N . GLU A 1 100 ? -9.271 -2.452 8.714 1.00 98.31 100 GLU A N 1
ATOM 697 C CA . GLU A 1 100 ? -10.046 -3.267 7.780 1.00 98.31 100 GLU A CA 1
ATOM 698 C C . GLU A 1 100 ? -9.605 -2.988 6.342 1.00 98.31 100 GLU A C 1
ATOM 700 O O . GLU A 1 100 ? -9.352 -1.843 5.963 1.00 98.31 100 GLU A O 1
ATOM 705 N N . PHE A 1 101 ? -9.563 -4.034 5.518 1.00 98.38 101 PHE A N 1
ATOM 706 C CA . PHE A 1 101 ? -9.348 -3.913 4.082 1.00 98.38 101 PHE A CA 1
ATOM 707 C C . PHE A 1 101 ? -10.378 -4.754 3.328 1.00 98.38 101 PHE A C 1
ATOM 709 O O . PHE A 1 101 ? -10.493 -5.959 3.545 1.00 98.38 101 PHE A O 1
ATOM 716 N N . THR A 1 102 ? -11.139 -4.104 2.450 1.00 98.19 102 THR A N 1
ATOM 717 C CA . THR A 1 102 ? -12.188 -4.727 1.620 1.00 98.19 102 THR A CA 1
ATOM 718 C C . THR A 1 102 ? -12.064 -4.367 0.141 1.00 98.19 102 THR A C 1
ATOM 720 O O . THR A 1 102 ? -12.927 -4.733 -0.654 1.00 98.19 102 THR A O 1
ATOM 723 N N . GLY A 1 103 ? -11.003 -3.642 -0.224 1.00 97.88 103 GLY A N 1
ATOM 724 C CA . GLY A 1 103 ? -10.767 -3.216 -1.594 1.00 97.88 103 GLY A CA 1
ATOM 725 C C . GLY A 1 103 ? -10.428 -4.374 -2.523 1.00 97.88 103 GLY A C 1
ATOM 726 O O . GLY A 1 103 ? -9.928 -5.421 -2.107 1.00 97.88 103 GLY A O 1
ATOM 727 N N . GLU A 1 104 ? -10.692 -4.167 -3.809 1.00 98.31 104 GLU A N 1
ATOM 728 C CA . GLU A 1 104 ? -10.281 -5.105 -4.848 1.00 98.31 104 GLU A CA 1
ATOM 729 C C . GLU A 1 104 ? -8.752 -5.145 -4.970 1.00 98.31 104 GLU A C 1
ATOM 731 O O . GLU A 1 104 ? -8.070 -4.125 -4.811 1.00 98.31 104 GLU A O 1
ATOM 736 N N . THR A 1 105 ? -8.215 -6.327 -5.275 1.00 98.44 105 THR A N 1
ATOM 737 C CA . THR A 1 105 ? -6.780 -6.541 -5.477 1.00 98.44 105 THR A CA 1
ATOM 738 C C . THR A 1 105 ? -6.484 -7.107 -6.862 1.00 98.44 105 THR A C 1
ATOM 740 O O . THR A 1 105 ? -7.254 -7.901 -7.404 1.00 98.44 105 THR A O 1
ATOM 743 N N . SER A 1 106 ? -5.355 -6.702 -7.451 1.00 98.06 106 SER A N 1
ATOM 744 C CA . SER A 1 106 ? -4.879 -7.228 -8.738 1.00 98.06 106 SER A CA 1
ATOM 745 C C . SER A 1 106 ? -3.353 -7.299 -8.786 1.00 98.06 106 SER A C 1
ATOM 747 O O . SER A 1 106 ? -2.679 -6.368 -8.349 1.00 98.06 106 SER A O 1
ATOM 749 N N . GLY A 1 107 ? -2.819 -8.372 -9.375 1.00 97.44 107 GLY A N 1
ATOM 750 C CA . GLY A 1 107 ? -1.379 -8.639 -9.448 1.00 97.44 107 GLY A CA 1
ATOM 751 C C . GLY A 1 107 ? -0.819 -9.257 -8.167 1.00 97.44 107 GLY A C 1
ATOM 752 O O . GLY A 1 107 ? -1.538 -9.949 -7.443 1.00 97.44 107 GLY A O 1
ATOM 753 N N . GLU A 1 108 ? 0.467 -9.028 -7.886 1.00 97.50 108 GLU A N 1
ATOM 754 C CA . GLU A 1 108 ? 1.137 -9.536 -6.681 1.00 97.50 108 GLU A CA 1
ATOM 755 C C . GLU A 1 108 ? 0.780 -8.694 -5.442 1.00 97.50 108 GLU A C 1
ATOM 757 O O . GLU A 1 108 ? 1.577 -7.916 -4.912 1.00 97.50 108 GLU A O 1
ATOM 762 N N . VAL A 1 109 ? -0.466 -8.847 -4.987 1.00 98.44 109 VAL A N 1
ATOM 763 C CA . VAL A 1 109 ? -0.996 -8.211 -3.778 1.00 98.44 109 VAL A CA 1
ATOM 764 C C . VAL A 1 109 ? -1.382 -9.286 -2.767 1.00 98.44 109 VAL A C 1
ATOM 766 O O . VAL A 1 109 ? -2.274 -10.097 -3.016 1.00 98.44 109 VAL A O 1
ATOM 769 N N . MET A 1 110 ? -0.725 -9.281 -1.609 1.00 97.81 110 MET A N 1
ATOM 770 C CA . MET A 1 110 ? -1.043 -10.168 -0.488 1.00 97.81 110 MET A CA 1
ATOM 771 C C . MET A 1 110 ? -1.745 -9.378 0.612 1.00 97.81 110 MET A C 1
ATOM 773 O O . MET A 1 110 ? -1.292 -8.293 0.963 1.00 97.81 110 MET A O 1
ATOM 777 N N . VAL A 1 111 ? -2.821 -9.932 1.171 1.00 97.69 111 VAL A N 1
ATOM 778 C CA . VAL A 1 111 ? -3.547 -9.350 2.311 1.00 97.69 111 VAL A CA 1
ATOM 779 C C . VAL A 1 111 ? -3.398 -10.289 3.503 1.00 97.69 111 VAL A C 1
ATOM 781 O O . VAL A 1 111 ? -3.719 -11.475 3.383 1.00 97.69 111 VAL A O 1
ATOM 784 N N . GLY A 1 112 ? -2.876 -9.771 4.615 1.00 91.38 112 GLY A N 1
ATOM 785 C CA . GLY A 1 112 ? -2.593 -10.513 5.846 1.00 91.38 112 GLY A CA 1
ATOM 786 C C . GLY A 1 112 ? -3.123 -9.836 7.094 1.00 91.38 112 GLY A C 1
ATOM 787 O O . GLY A 1 112 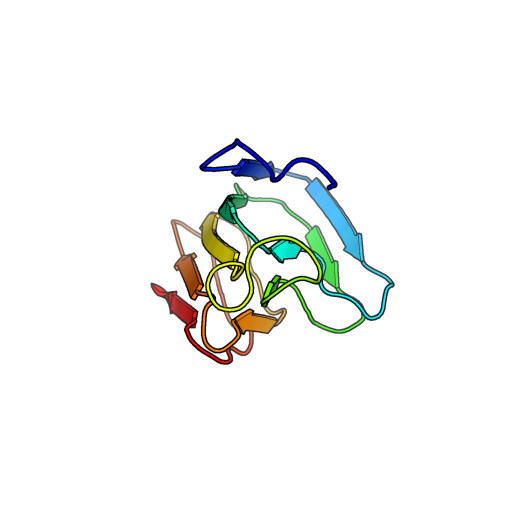? -3.418 -8.621 7.033 1.00 91.38 112 GLY A O 1
#

Secondary structure (DSSP, 8-state):
-PPPP--SEEEEEESS-EEEE-SSS-SEEE-SEEEEEEEESS-EEEETTSEEEEE---SSS-TTS--EEEEEEEES-EE-SEEEE-TT-EEEEEE-TT-EE---EESSEEE-

Radius of gyration: 13.73 Å; chains: 1; bounding box: 33×24×33 Å

pLDDT: mean 90.84, std 12.82, range [44.5, 98.69]

Sequence (112 aa):
ADSDATANCSTLTMSGTTIRNNSEGPMFYITNITSVINLEGGNTLECSNGLLVNAATGRWGKDGSNGGNLSLNIKGDSISDSVSADDISSVAVNVLDGGEFTGETSGEVMVG